Protein AF-A0A6T6KGU0-F1 (afdb_monomer_lite)

Secondary structure (DSSP, 8-state):
-HHHHHHHHHHHIIIII--TT--HHHHHHHHHHHT----HHHHHHHHHTT--HHHHHHHHHHHHHHHHHHHHHHHHHHHHHHTT---HHHHHHHHHHHHHHHHHHHHHHHT-

Foldseek 3Di:
DLVVQLVVQLCCCVPPVVDPVRDSLVSSLVSLVVQQDDCVVVLVVCVVVVHDVVVSVVVVVVNVVRNLLSVQSNVLSVVCVVVVHDDPVSSVVSSCCSVVVVVVVVVVVVVD

pLDDT: mean 91.86, std 5.83, range [64.31, 97.31]

Organism: NCBI:txid101924

Sequence (112 aa):
LVVAQVFLVAVWQLYVIRSPEWTLFTALVFGSMLSATDPISVTATLKELGVGEKLNTLIEGESLLNDGSAVVFYEAFLDAALEGGSGAGSVIVRLLRLSLGGVAMGLAFALV

InterPro domains:
  IPR006153 Cation/H+ exchanger, transmembrane domain [PF00999] (13-111)
  IPR018422 Cation/H+ exchanger, CPA1 family [PTHR10110] (6-112)

Structure (mmCIF, N/CA/C/O backbone):
data_AF-A0A6T6KGU0-F1
#
_entry.id   AF-A0A6T6KGU0-F1
#
loop_
_atom_site.group_PDB
_atom_site.id
_atom_site.type_symbol
_atom_site.label_atom_id
_atom_site.label_alt_id
_atom_site.label_comp_id
_atom_site.label_asym_id
_ato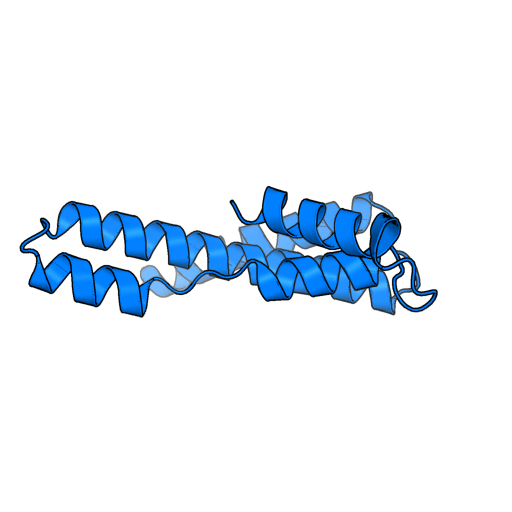m_site.label_entity_id
_atom_site.label_seq_id
_atom_site.pdbx_PDB_ins_code
_atom_site.Cartn_x
_atom_site.Cartn_y
_atom_site.Cartn_z
_atom_site.occupancy
_atom_site.B_iso_or_equiv
_atom_site.auth_seq_id
_atom_site.auth_comp_id
_atom_site.auth_asym_id
_atom_site.auth_atom_id
_atom_site.pdbx_PDB_model_num
ATOM 1 N N . LEU A 1 1 ? -2.136 7.830 2.816 1.00 87.50 1 LEU A N 1
ATOM 2 C CA . LEU A 1 1 ? -0.746 7.739 3.313 1.00 87.50 1 LEU A CA 1
ATOM 3 C C . LEU A 1 1 ? 0.025 6.632 2.592 1.00 87.50 1 LEU A C 1
ATOM 5 O O . LEU A 1 1 ? 1.041 6.926 1.971 1.00 87.50 1 LEU A O 1
ATOM 9 N N . VAL A 1 2 ? -0.524 5.412 2.594 1.00 94.62 2 VAL A N 1
ATOM 10 C CA . VAL A 1 2 ? 0.037 4.196 1.976 1.00 94.62 2 VAL A CA 1
ATOM 11 C C . VAL A 1 2 ? 0.633 4.425 0.593 1.00 94.62 2 VAL A C 1
ATOM 13 O O . VAL A 1 2 ? 1.830 4.254 0.425 1.00 94.62 2 VAL A O 1
ATOM 16 N N . VAL A 1 3 ? -0.162 4.895 -0.377 1.00 94.12 3 VAL A N 1
ATOM 17 C CA . VAL A 1 3 ? 0.292 5.107 -1.766 1.00 94.12 3 VAL A CA 1
ATOM 18 C C . VAL A 1 3 ? 1.595 5.906 -1.812 1.00 94.12 3 VAL A C 1
ATOM 20 O O . VAL A 1 3 ? 2.576 5.471 -2.405 1.00 94.12 3 VAL A O 1
ATOM 23 N N . ALA A 1 4 ? 1.623 7.054 -1.133 1.00 95.44 4 ALA A N 1
ATOM 24 C CA . ALA A 1 4 ? 2.803 7.905 -1.098 1.00 95.44 4 ALA A CA 1
ATOM 25 C C . ALA A 1 4 ? 4.000 7.184 -0.464 1.00 95.44 4 ALA A C 1
ATOM 27 O O . ALA A 1 4 ? 5.087 7.239 -1.026 1.00 95.44 4 ALA A O 1
ATOM 28 N N . GLN A 1 5 ? 3.812 6.473 0.653 1.00 94.75 5 GLN A N 1
ATOM 29 C CA . GLN A 1 5 ? 4.885 5.701 1.289 1.00 94.75 5 GLN A CA 1
ATOM 30 C C . GLN A 1 5 ? 5.433 4.606 0.373 1.00 94.75 5 GLN A C 1
ATOM 32 O O . GLN A 1 5 ? 6.649 4.518 0.223 1.00 94.75 5 GLN A O 1
ATOM 37 N N . VAL A 1 6 ? 4.568 3.836 -0.296 1.00 97.31 6 VAL A N 1
ATOM 38 C CA . VAL A 1 6 ? 4.994 2.789 -1.235 1.00 97.31 6 VAL A CA 1
ATOM 39 C C . VAL A 1 6 ? 5.901 3.368 -2.317 1.00 97.31 6 VAL A C 1
ATOM 41 O O . VAL A 1 6 ? 7.008 2.874 -2.533 1.00 97.31 6 VAL A O 1
ATOM 44 N N . PHE A 1 7 ? 5.466 4.451 -2.965 1.00 96.38 7 PHE A N 1
ATOM 45 C CA . PHE A 1 7 ? 6.248 5.080 -4.027 1.00 96.38 7 PHE A CA 1
ATOM 46 C C . PHE A 1 7 ? 7.512 5.768 -3.501 1.00 96.38 7 PHE A C 1
ATOM 48 O O . PHE A 1 7 ? 8.552 5.680 -4.147 1.00 96.38 7 PHE A O 1
ATOM 55 N N . LEU A 1 8 ? 7.466 6.417 -2.335 1.00 97.06 8 LEU A N 1
ATOM 56 C CA . LEU A 1 8 ? 8.637 7.070 -1.744 1.00 97.06 8 LEU A CA 1
ATOM 57 C C . LEU A 1 8 ? 9.712 6.059 -1.338 1.00 97.06 8 LEU A C 1
ATOM 59 O O . LEU A 1 8 ? 10.885 6.285 -1.630 1.00 97.06 8 LEU A O 1
ATOM 63 N N . VAL A 1 9 ? 9.330 4.938 -0.720 1.00 96.75 9 VAL A N 1
ATOM 64 C CA . VAL A 1 9 ? 10.262 3.855 -0.372 1.00 96.75 9 VAL A CA 1
ATOM 65 C C . VAL A 1 9 ? 10.857 3.243 -1.637 1.00 96.75 9 VAL A C 1
ATOM 67 O O . VAL A 1 9 ? 12.075 3.086 -1.713 1.00 96.75 9 VAL A O 1
ATOM 70 N N . ALA A 1 10 ? 10.036 2.987 -2.659 1.00 97.06 10 ALA A N 1
ATOM 71 C CA . ALA A 1 10 ? 10.522 2.451 -3.926 1.00 97.06 10 ALA A CA 1
ATOM 72 C C . ALA A 1 10 ? 11.511 3.406 -4.616 1.00 97.06 10 ALA A C 1
ATOM 74 O O . ALA A 1 10 ? 12.589 2.995 -5.043 1.00 97.06 10 ALA A O 1
ATOM 75 N N . VAL A 1 11 ? 11.197 4.704 -4.675 1.00 97.19 11 VAL A N 1
ATOM 76 C CA . VAL A 1 11 ? 12.106 5.735 -5.204 1.00 97.19 11 VAL A CA 1
ATOM 77 C C . VAL A 1 11 ? 13.400 5.771 -4.394 1.00 97.19 11 VAL A C 1
ATOM 79 O O . VAL A 1 11 ? 14.489 5.785 -4.966 1.00 97.19 11 VAL A O 1
ATOM 82 N N . TRP A 1 12 ? 13.315 5.736 -3.067 1.00 97.12 12 TRP A N 1
ATOM 83 C CA . TRP A 1 12 ? 14.498 5.720 -2.215 1.00 97.12 12 TRP A CA 1
ATOM 84 C C . TRP A 1 12 ? 15.389 4.496 -2.491 1.00 97.12 12 TRP A C 1
ATOM 86 O O . TRP A 1 12 ? 16.600 4.638 -2.658 1.00 97.12 12 TRP A O 1
ATOM 96 N N . GLN A 1 13 ? 14.817 3.307 -2.659 1.00 97.06 13 GLN A N 1
ATOM 97 C CA . GLN A 1 13 ? 15.578 2.100 -3.001 1.00 97.06 13 GLN A CA 1
ATOM 98 C C . GLN A 1 13 ? 16.259 2.198 -4.368 1.00 97.06 13 GLN A C 1
ATOM 100 O O . GLN A 1 13 ? 17.455 1.921 -4.489 1.00 97.06 13 GLN A O 1
ATOM 105 N N . LEU A 1 14 ? 15.516 2.635 -5.386 1.00 96.44 14 LEU A N 1
ATOM 106 C CA . LEU A 1 14 ? 15.996 2.698 -6.766 1.00 96.44 14 LEU A CA 1
ATOM 107 C C . LEU A 1 14 ? 17.074 3.771 -6.964 1.00 96.44 14 LEU A C 1
ATOM 109 O O . LEU A 1 14 ? 18.018 3.560 -7.725 1.00 96.44 14 LEU A O 1
ATOM 113 N N . TYR A 1 15 ? 16.957 4.915 -6.284 1.00 96.19 15 TYR A N 1
ATOM 114 C CA . TYR A 1 15 ? 17.830 6.069 -6.519 1.00 96.19 15 TYR A CA 1
ATOM 115 C C . TYR A 1 15 ? 18.886 6.303 -5.439 1.00 96.19 15 TYR A C 1
ATOM 117 O O . TYR A 1 15 ? 19.936 6.859 -5.767 1.00 96.19 15 TYR A O 1
ATOM 125 N N . VAL A 1 16 ? 18.643 5.884 -4.192 1.00 96.25 16 VAL A N 1
ATOM 126 C CA . VAL A 1 16 ? 19.570 6.088 -3.066 1.00 96.25 16 VAL A CA 1
ATOM 127 C C . VAL A 1 16 ? 20.348 4.816 -2.745 1.00 96.25 16 VAL A C 1
ATOM 129 O O . VAL A 1 16 ? 21.574 4.868 -2.753 1.00 96.25 16 VAL A O 1
ATOM 132 N N . ILE A 1 17 ? 19.681 3.674 -2.518 1.00 95.38 17 ILE A N 1
ATOM 133 C CA . ILE A 1 17 ? 20.395 2.402 -2.274 1.00 95.38 17 ILE A CA 1
ATOM 134 C C . ILE A 1 17 ? 21.106 1.928 -3.548 1.00 95.38 17 ILE A C 1
ATOM 136 O O . ILE A 1 17 ? 22.251 1.488 -3.484 1.00 95.38 17 ILE A O 1
ATOM 140 N N . ARG A 1 18 ? 20.434 2.017 -4.705 1.00 91.12 18 ARG A N 1
ATOM 141 C CA . ARG A 1 18 ? 20.975 1.658 -6.031 1.00 91.12 18 ARG A CA 1
ATOM 142 C C . ARG A 1 18 ? 21.578 0.243 -6.110 1.00 91.12 18 ARG A C 1
ATOM 144 O O . ARG A 1 18 ? 22.561 0.030 -6.818 1.00 91.12 18 ARG A O 1
ATOM 151 N N . SER A 1 19 ? 20.990 -0.726 -5.405 1.00 93.19 19 SER A N 1
ATOM 152 C CA . SER A 1 19 ? 21.367 -2.143 -5.538 1.00 93.19 19 SER A CA 1
ATOM 153 C C . SER A 1 19 ? 20.743 -2.749 -6.804 1.00 93.19 19 SER A C 1
ATOM 155 O O . SER A 1 19 ? 19.573 -2.469 -7.073 1.00 93.19 19 SER A O 1
ATOM 157 N N . PRO A 1 20 ? 21.461 -3.605 -7.557 1.00 89.06 20 PRO A N 1
ATOM 158 C CA . PRO A 1 20 ? 20.914 -4.295 -8.729 1.00 89.06 20 PRO A CA 1
ATOM 159 C C . PRO A 1 20 ? 19.761 -5.258 -8.400 1.00 89.06 20 PRO A C 1
ATOM 161 O O . PRO A 1 20 ? 19.028 -5.651 -9.301 1.00 89.06 20 PRO A O 1
ATOM 164 N N . GLU A 1 21 ? 19.575 -5.622 -7.130 1.00 88.38 21 GLU A N 1
ATOM 165 C CA . GLU A 1 21 ? 18.462 -6.473 -6.685 1.00 88.38 21 GLU A CA 1
ATOM 166 C C . GLU A 1 21 ? 17.113 -5.727 -6.635 1.00 88.38 21 GLU A C 1
ATOM 168 O O . GLU A 1 21 ? 16.041 -6.342 -6.671 1.00 88.38 21 GLU A O 1
ATOM 173 N N . TRP A 1 22 ? 17.141 -4.390 -6.593 1.00 93.12 22 TRP A N 1
ATOM 174 C CA . TRP A 1 22 ? 15.937 -3.562 -6.605 1.00 93.12 22 TRP A CA 1
ATOM 175 C C . TRP A 1 22 ? 15.486 -3.287 -8.040 1.00 93.12 22 TRP A C 1
ATOM 177 O O . TRP A 1 22 ? 15.897 -2.321 -8.681 1.00 93.12 22 TRP A O 1
ATOM 187 N N . THR A 1 23 ? 14.591 -4.135 -8.539 1.00 93.19 23 THR A N 1
ATOM 188 C CA . THR A 1 23 ? 13.750 -3.823 -9.700 1.00 93.19 23 THR A CA 1
ATOM 189 C C . THR A 1 23 ? 12.597 -2.909 -9.280 1.00 93.19 23 THR A C 1
ATOM 191 O O . THR A 1 23 ? 12.285 -2.800 -8.095 1.00 93.19 23 THR A O 1
ATOM 194 N N . LEU A 1 24 ? 11.913 -2.281 -10.242 1.00 93.19 24 LEU A N 1
ATOM 195 C CA . LEU A 1 24 ? 10.747 -1.442 -9.945 1.00 93.19 24 LEU A CA 1
ATOM 196 C C . LEU A 1 24 ? 9.694 -2.193 -9.114 1.00 93.19 24 LEU A C 1
ATOM 198 O O . LEU A 1 24 ? 9.242 -1.680 -8.095 1.00 93.19 24 LEU A O 1
ATOM 202 N N . PHE A 1 25 ? 9.320 -3.406 -9.524 1.00 93.94 25 PHE A N 1
ATOM 203 C CA . PHE A 1 25 ? 8.276 -4.157 -8.831 1.00 93.94 25 PHE A CA 1
ATOM 204 C C . PHE A 1 25 ? 8.750 -4.715 -7.489 1.00 93.94 25 PHE A C 1
ATOM 206 O O . PHE A 1 25 ? 8.000 -4.620 -6.526 1.00 93.94 25 PHE A O 1
ATOM 213 N N . THR A 1 26 ? 9.995 -5.191 -7.359 1.00 94.38 26 THR A N 1
ATOM 214 C CA . THR A 1 26 ? 10.509 -5.633 -6.046 1.00 94.38 26 THR A CA 1
ATOM 215 C C . THR A 1 26 ? 10.627 -4.474 -5.052 1.00 94.38 26 THR A C 1
ATOM 217 O O . THR A 1 26 ? 10.343 -4.648 -3.867 1.00 94.38 26 THR A O 1
ATOM 220 N N . ALA A 1 27 ? 10.948 -3.271 -5.534 1.00 96.31 27 ALA A N 1
ATOM 221 C CA . ALA A 1 27 ? 10.949 -2.053 -4.731 1.00 96.31 27 ALA A CA 1
ATOM 222 C C . ALA A 1 27 ? 9.528 -1.644 -4.287 1.00 96.31 27 ALA A C 1
ATOM 224 O O . ALA A 1 27 ? 9.292 -1.345 -3.117 1.00 96.31 27 ALA A O 1
ATOM 225 N N . LEU A 1 28 ? 8.547 -1.699 -5.195 1.00 96.25 28 LEU A N 1
ATOM 226 C CA . LEU A 1 28 ? 7.137 -1.430 -4.879 1.00 96.25 28 LEU A CA 1
ATOM 227 C C . LEU A 1 28 ? 6.543 -2.466 -3.910 1.00 96.25 28 LEU A C 1
ATOM 229 O O . LEU A 1 28 ? 5.812 -2.091 -2.994 1.00 96.25 28 LEU A O 1
ATOM 233 N N . VAL A 1 29 ? 6.896 -3.748 -4.057 1.00 96.12 29 VAL A N 1
ATOM 234 C CA . VAL A 1 29 ? 6.533 -4.816 -3.110 1.00 96.12 29 VAL A CA 1
ATOM 235 C C . VAL A 1 29 ? 7.058 -4.485 -1.718 1.00 96.12 29 VAL A C 1
ATOM 237 O O . VAL A 1 29 ? 6.292 -4.467 -0.755 1.00 96.12 29 VAL A O 1
ATOM 240 N N . PHE A 1 30 ? 8.338 -4.146 -1.590 1.00 96.44 30 PHE A N 1
ATOM 241 C CA . PHE A 1 30 ? 8.898 -3.791 -0.290 1.00 96.44 30 PHE A CA 1
ATOM 242 C C . PHE A 1 30 ? 8.258 -2.523 0.294 1.00 96.44 30 PHE A C 1
ATOM 244 O O . PHE A 1 30 ? 7.930 -2.481 1.478 1.00 96.44 30 PHE A O 1
ATOM 251 N N . GLY A 1 31 ? 8.022 -1.504 -0.537 1.00 96.69 31 GLY A N 1
ATOM 252 C CA . GLY A 1 31 ? 7.309 -0.295 -0.129 1.00 96.69 31 GLY A CA 1
ATOM 253 C C . GLY A 1 31 ? 5.912 -0.595 0.417 1.00 96.69 31 GLY A C 1
ATOM 254 O O . GLY A 1 31 ? 5.526 -0.031 1.437 1.00 96.69 31 GLY A O 1
ATOM 255 N N . SER A 1 32 ? 5.176 -1.514 -0.215 1.00 96.94 32 SER A N 1
ATOM 256 C CA . SER A 1 32 ? 3.852 -1.943 0.253 1.00 96.94 32 SER A CA 1
ATOM 257 C C . SER A 1 32 ? 3.903 -2.654 1.605 1.00 96.94 32 SER A C 1
ATOM 259 O O . SER A 1 32 ? 3.123 -2.300 2.488 1.00 96.94 32 SER A O 1
ATOM 261 N N . MET A 1 33 ? 4.881 -3.541 1.828 1.00 94.94 33 MET A N 1
ATOM 262 C CA . MET A 1 33 ? 5.082 -4.206 3.123 1.00 94.94 33 MET A CA 1
ATOM 263 C C . MET A 1 33 ? 5.327 -3.208 4.264 1.00 94.94 33 MET A C 1
ATOM 265 O O . MET A 1 33 ? 4.823 -3.403 5.364 1.00 94.94 33 MET A O 1
ATOM 269 N N . LEU A 1 34 ? 6.079 -2.133 4.009 1.00 94.38 34 LEU A N 1
ATOM 270 C CA . LEU A 1 34 ? 6.388 -1.112 5.018 1.00 94.38 34 LEU A CA 1
ATOM 271 C C . LEU A 1 34 ? 5.281 -0.072 5.233 1.00 94.38 34 LEU A C 1
ATOM 273 O O . LEU A 1 34 ? 5.394 0.747 6.141 1.00 94.38 34 LEU A O 1
ATOM 277 N N . SER A 1 35 ? 4.260 -0.053 4.378 1.00 93.88 35 SER A N 1
ATOM 278 C CA . SER A 1 35 ? 3.239 0.999 4.389 1.00 93.88 35 SER A CA 1
ATOM 279 C C . SER A 1 35 ? 2.069 0.745 5.342 1.00 93.88 35 SER A C 1
ATOM 281 O O . SER A 1 35 ? 1.301 1.667 5.613 1.00 93.88 35 SER A O 1
ATOM 283 N N . ALA A 1 36 ? 1.927 -0.488 5.839 1.00 87.25 36 ALA A N 1
ATOM 284 C CA . ALA A 1 36 ? 0.975 -0.819 6.894 1.00 87.25 36 ALA A CA 1
ATOM 285 C C . ALA A 1 36 ? 1.367 -0.090 8.191 1.00 87.25 36 ALA A C 1
ATOM 287 O O . ALA A 1 36 ? 2.547 -0.032 8.551 1.00 87.25 36 ALA A O 1
ATOM 288 N N . THR A 1 37 ? 0.390 0.493 8.882 1.00 81.00 37 THR A N 1
ATOM 289 C CA . THR A 1 37 ? 0.624 1.337 10.063 1.00 81.00 37 THR A CA 1
ATOM 290 C C . 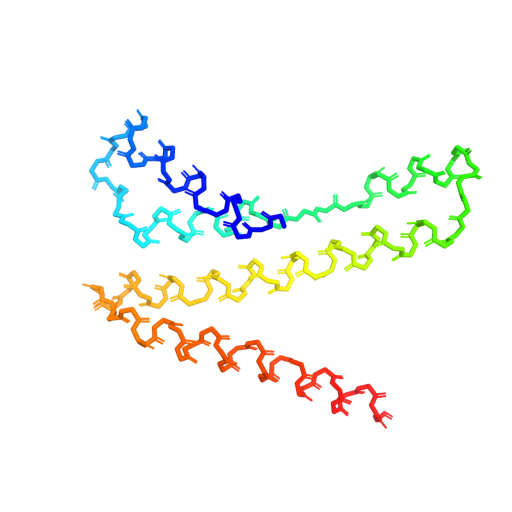THR A 1 37 ? -0.227 0.842 11.217 1.00 81.00 37 THR A C 1
ATOM 292 O O . THR A 1 37 ? -1.452 0.941 11.153 1.00 81.00 37 THR A O 1
ATOM 295 N N . ASP A 1 38 ? 0.423 0.377 12.284 1.00 81.44 38 ASP A N 1
ATOM 296 C CA . ASP A 1 38 ? -0.247 -0.110 13.490 1.00 81.44 38 ASP A CA 1
ATOM 297 C C . ASP A 1 38 ? -0.451 1.032 14.520 1.00 81.44 38 ASP A C 1
ATOM 299 O O . ASP A 1 38 ? 0.526 1.624 14.996 1.00 81.44 38 ASP A O 1
ATOM 303 N N . PRO A 1 39 ? -1.701 1.372 14.888 1.00 81.62 39 PRO A N 1
ATOM 304 C CA . PRO A 1 39 ? -2.035 2.451 15.796 1.00 81.62 39 PRO A CA 1
ATOM 305 C C . PRO A 1 39 ? -2.199 1.951 17.233 1.00 81.62 39 PRO A C 1
ATOM 307 O O . PRO A 1 39 ? -2.535 2.758 18.099 1.00 81.62 39 PRO A O 1
ATOM 310 N N . ILE A 1 40 ? -2.023 0.656 17.528 1.00 82.50 40 ILE A N 1
ATOM 311 C CA . ILE A 1 40 ? -2.332 0.070 18.843 1.00 82.50 40 ILE A CA 1
ATOM 312 C C . ILE A 1 40 ? -1.580 0.807 19.959 1.00 82.50 40 ILE A C 1
ATOM 314 O O . ILE A 1 40 ? -2.165 1.169 20.980 1.00 82.50 40 ILE A O 1
ATOM 318 N N . SER A 1 41 ? -0.300 1.123 19.753 1.00 83.44 41 SER A N 1
ATOM 319 C CA . SER A 1 41 ? 0.487 1.874 20.741 1.00 83.44 41 SER A CA 1
ATOM 320 C C . SER A 1 41 ? 0.011 3.324 20.905 1.00 83.44 41 SER A C 1
ATOM 322 O O . SER A 1 41 ? 0.020 3.872 22.010 1.00 83.44 41 SER A O 1
ATOM 324 N N . VAL A 1 42 ? -0.435 3.952 19.816 1.00 85.88 42 VAL A N 1
ATOM 325 C CA . VAL A 1 42 ? -0.903 5.346 19.815 1.00 85.88 42 VAL A CA 1
ATOM 326 C C . VAL A 1 42 ? -2.273 5.450 20.482 1.00 85.88 42 VAL A C 1
ATOM 328 O O . VAL A 1 42 ? -2.474 6.294 21.349 1.00 85.88 42 VAL A O 1
ATOM 331 N N . THR A 1 43 ? -3.201 4.563 20.134 1.00 86.25 43 THR A N 1
ATOM 332 C CA . THR A 1 43 ? -4.563 4.514 20.687 1.00 86.25 43 THR A CA 1
ATOM 333 C C . THR A 1 43 ? -4.563 4.228 22.188 1.00 86.25 43 THR A C 1
ATOM 335 O O . THR A 1 43 ? -5.293 4.888 22.928 1.00 86.25 43 THR A O 1
ATOM 338 N N . ALA A 1 44 ? -3.696 3.329 22.670 1.00 86.38 44 ALA A N 1
ATOM 339 C CA . ALA A 1 44 ? -3.506 3.087 24.103 1.00 86.38 44 ALA A CA 1
ATOM 340 C C . ALA A 1 44 ? -3.069 4.363 24.845 1.00 86.38 44 ALA A C 1
ATOM 342 O O . ALA A 1 44 ? -3.691 4.755 25.831 1.00 86.38 44 ALA A O 1
ATOM 343 N N . THR A 1 45 ? -2.073 5.068 24.304 1.00 89.56 45 THR A N 1
ATOM 344 C CA . THR A 1 45 ? -1.564 6.318 24.889 1.00 89.56 45 THR A CA 1
ATOM 345 C C . THR A 1 45 ? -2.620 7.430 24.870 1.00 89.56 45 THR A C 1
ATOM 347 O O . THR A 1 45 ? -2.795 8.156 25.845 1.00 89.56 45 THR A O 1
ATOM 350 N N . LEU A 1 46 ? -3.373 7.575 23.774 1.00 88.44 46 LEU A N 1
ATOM 351 C CA . LEU A 1 46 ? -4.426 8.590 23.667 1.00 88.44 46 LEU A CA 1
ATOM 352 C C . LEU A 1 46 ? -5.572 8.331 24.656 1.00 88.44 46 LEU A C 1
ATOM 354 O O . LEU A 1 46 ? -6.098 9.282 25.237 1.00 88.44 46 LEU A O 1
ATOM 358 N N . LYS A 1 47 ? -5.926 7.062 24.897 1.00 86.00 47 LYS A N 1
ATOM 359 C CA . LYS A 1 47 ? -6.900 6.685 25.933 1.00 86.00 47 LYS A CA 1
ATOM 360 C C . LYS A 1 47 ? -6.426 7.084 27.330 1.00 86.00 47 LYS A C 1
ATOM 362 O O . LYS A 1 47 ? -7.213 7.656 28.080 1.00 86.00 47 LYS A O 1
ATOM 367 N N . GLU A 1 48 ? -5.154 6.856 27.662 1.00 90.19 48 GLU A N 1
ATOM 368 C CA . GLU A 1 48 ? -4.568 7.291 28.943 1.00 90.19 48 GLU A CA 1
ATOM 369 C C . GLU A 1 48 ? -4.604 8.818 29.119 1.00 90.19 48 GLU A C 1
ATOM 371 O O . GLU A 1 48 ? -4.829 9.312 30.223 1.00 90.19 48 GLU A O 1
ATOM 376 N N . LEU A 1 49 ? -4.455 9.574 28.028 1.00 92.06 49 LEU A N 1
ATOM 377 C CA . LEU A 1 49 ? -4.533 11.039 28.013 1.00 92.06 49 LEU A CA 1
ATOM 378 C C . LEU A 1 49 ? -5.973 11.592 28.044 1.00 92.06 49 LEU A C 1
ATOM 380 O O . LEU A 1 49 ? -6.161 12.808 27.993 1.00 92.06 49 LEU A O 1
ATOM 384 N N . GLY A 1 50 ? -6.994 10.732 28.122 1.00 89.56 50 GLY A N 1
ATOM 385 C CA . GLY A 1 50 ? -8.400 11.143 28.182 1.00 89.56 50 GLY A CA 1
ATOM 386 C C . GLY A 1 50 ? -8.968 11.641 26.850 1.00 89.56 50 GLY A C 1
ATOM 387 O O . GLY A 1 50 ? -9.934 12.406 26.831 1.00 89.56 50 GLY A O 1
ATOM 388 N N . VAL A 1 51 ? -8.374 11.239 25.724 1.00 90.38 51 VAL A N 1
ATOM 389 C CA . VAL A 1 51 ? -8.873 11.579 24.388 1.00 90.38 51 VAL A CA 1
ATOM 390 C C . VAL A 1 51 ? -10.231 10.919 24.142 1.00 90.38 51 VAL A C 1
ATOM 392 O O . VAL A 1 51 ? -10.459 9.766 24.498 1.00 90.38 51 VAL A O 1
ATOM 395 N N . GLY A 1 52 ? -11.149 11.653 23.506 1.00 90.88 52 GLY A N 1
ATOM 396 C CA . GLY A 1 52 ? -12.503 11.165 23.247 1.00 90.88 52 GLY A CA 1
ATOM 397 C C . GLY A 1 52 ? -12.543 9.947 22.318 1.00 90.88 52 GLY A C 1
ATOM 398 O O . GLY A 1 52 ? -11.834 9.898 21.311 1.00 90.88 52 GLY A O 1
ATOM 399 N N . GLU A 1 53 ? -13.455 9.010 22.604 1.00 88.62 53 GLU A N 1
ATOM 400 C CA . GLU A 1 53 ? -13.625 7.753 21.853 1.00 88.62 53 GLU A CA 1
ATOM 401 C C . GLU A 1 53 ? -13.763 7.960 20.341 1.00 88.62 53 GLU A C 1
ATOM 403 O O . GLU A 1 53 ? -13.219 7.188 19.561 1.00 88.62 53 GLU A O 1
ATOM 408 N N . LYS A 1 54 ? -14.411 9.051 19.911 1.00 91.62 54 LYS A N 1
ATOM 409 C CA . LYS A 1 54 ? -14.569 9.380 18.486 1.00 91.62 54 LYS A CA 1
ATOM 410 C C . LYS A 1 54 ? -13.233 9.521 17.755 1.00 91.62 54 LYS A C 1
ATOM 412 O O . LYS A 1 54 ? -13.114 9.046 16.631 1.00 91.62 54 LYS A O 1
ATOM 417 N N . LEU A 1 55 ? -12.241 10.177 18.366 1.00 90.81 55 LEU A N 1
ATOM 418 C CA . LEU A 1 55 ? -10.921 10.324 17.747 1.00 90.81 55 LEU A CA 1
ATOM 419 C C . LEU A 1 55 ? -10.191 8.978 17.721 1.00 90.81 55 LEU A C 1
ATOM 421 O O . LEU A 1 55 ? -9.545 8.657 16.730 1.00 90.81 55 LEU A O 1
ATOM 425 N N . ASN A 1 56 ? -10.359 8.170 18.768 1.00 89.19 56 ASN A N 1
ATOM 426 C CA . ASN A 1 56 ? -9.791 6.831 18.821 1.00 89.19 56 ASN A CA 1
ATOM 427 C C . ASN A 1 56 ? -10.341 5.931 17.698 1.00 89.19 56 ASN A C 1
ATOM 429 O O . ASN A 1 56 ? -9.562 5.340 16.958 1.00 89.19 56 ASN A O 1
ATOM 433 N N . THR A 1 57 ? -11.662 5.907 17.498 1.00 91.38 57 THR A N 1
ATOM 434 C CA . THR A 1 57 ? -12.300 5.154 16.404 1.00 91.38 57 THR A CA 1
ATOM 435 C C . THR A 1 57 ? -11.863 5.645 15.022 1.00 91.38 57 THR A C 1
ATOM 437 O O . THR A 1 57 ? -11.694 4.840 14.112 1.00 91.38 57 THR A O 1
ATOM 440 N N . LEU A 1 58 ? -11.658 6.955 14.841 1.00 92.62 58 LEU A N 1
ATOM 441 C CA . LEU A 1 58 ? -11.159 7.498 13.573 1.00 92.62 58 LEU A CA 1
ATOM 442 C C . LEU A 1 58 ? -9.731 7.031 13.266 1.00 92.62 58 LEU A C 1
ATOM 444 O O . LEU A 1 58 ? -9.449 6.681 12.124 1.00 92.62 58 LEU A O 1
ATOM 448 N N . ILE A 1 59 ? -8.850 7.009 14.269 1.00 91.88 59 ILE A N 1
ATOM 449 C CA . ILE A 1 59 ? -7.465 6.540 14.119 1.00 91.88 59 ILE A CA 1
ATOM 450 C C . ILE A 1 59 ? -7.432 5.035 13.827 1.00 91.88 59 ILE A C 1
ATOM 452 O O . ILE A 1 59 ? -6.728 4.605 12.917 1.00 91.88 59 ILE A O 1
ATOM 456 N N . GLU A 1 60 ? -8.226 4.240 14.549 1.00 90.12 60 GLU A N 1
ATOM 457 C CA . GLU A 1 60 ? -8.373 2.803 14.277 1.00 90.12 60 GLU A CA 1
ATOM 458 C C . GLU A 1 60 ? -8.882 2.563 12.846 1.00 90.12 60 GLU A C 1
ATOM 460 O O . GLU A 1 60 ? -8.339 1.731 12.124 1.00 90.12 60 GLU A O 1
ATOM 465 N N . GLY A 1 61 ? -9.874 3.338 12.394 1.00 92.19 61 GLY A N 1
ATOM 466 C CA . GLY A 1 61 ? -10.395 3.252 11.029 1.00 92.19 61 GLY A CA 1
ATOM 467 C C . GLY A 1 61 ? -9.378 3.635 9.947 1.00 92.19 61 GLY A C 1
ATOM 468 O O . GLY A 1 61 ? -9.332 2.991 8.900 1.00 92.19 61 GLY A O 1
ATOM 469 N N . GLU A 1 62 ? -8.553 4.659 10.181 1.00 91.75 62 GLU A N 1
ATOM 470 C CA . GLU A 1 62 ? -7.500 5.078 9.244 1.00 91.75 62 GLU A CA 1
ATOM 471 C C . GLU A 1 62 ? -6.412 4.012 9.094 1.00 91.75 62 GLU A C 1
ATOM 473 O O . GLU A 1 62 ? -6.039 3.678 7.967 1.00 91.75 62 GLU A O 1
ATOM 478 N N . SER A 1 63 ? -5.983 3.406 10.201 1.00 92.19 63 SER A N 1
ATOM 479 C CA . SER A 1 63 ? -5.058 2.273 10.169 1.00 92.19 63 SER A CA 1
ATOM 480 C C . SER A 1 63 ? -5.645 1.059 9.452 1.00 92.19 63 SER A C 1
ATOM 482 O O . SER A 1 63 ? -4.985 0.517 8.570 1.00 92.19 63 SER A O 1
ATOM 484 N N . LEU A 1 64 ? -6.887 0.661 9.756 1.00 91.75 64 LEU A N 1
ATOM 485 C CA . LEU A 1 64 ? -7.517 -0.487 9.095 1.00 91.75 64 LEU A CA 1
ATOM 486 C C . LEU A 1 64 ? -7.587 -0.294 7.572 1.00 91.75 64 LEU A C 1
ATOM 488 O O . LEU A 1 64 ? -7.338 -1.230 6.808 1.00 91.75 64 LEU A O 1
ATOM 492 N N . LEU A 1 65 ? -7.891 0.927 7.117 1.00 91.88 65 LEU A N 1
ATOM 493 C CA . LEU A 1 65 ? -7.850 1.271 5.695 1.00 91.88 65 LEU A CA 1
ATOM 494 C C . LEU A 1 65 ? -6.427 1.228 5.126 1.00 91.88 65 LEU A C 1
ATOM 496 O O . LEU A 1 65 ? -6.251 0.787 3.984 1.00 91.88 65 LEU A O 1
ATOM 500 N N . ASN A 1 66 ? -5.421 1.669 5.885 1.00 94.00 66 ASN A N 1
ATOM 501 C CA . ASN A 1 66 ? -4.024 1.593 5.470 1.00 94.00 66 ASN A CA 1
ATOM 502 C C . ASN A 1 66 ? -3.558 0.135 5.330 1.00 94.00 66 ASN A C 1
ATOM 504 O O . ASN A 1 66 ? -3.031 -0.220 4.278 1.00 94.00 66 ASN A O 1
ATOM 508 N N . ASP A 1 67 ? -3.821 -0.722 6.315 1.00 93.44 67 ASP A N 1
ATOM 509 C CA . ASP A 1 67 ? -3.426 -2.135 6.303 1.00 93.44 67 ASP A CA 1
ATOM 510 C C . ASP A 1 67 ? -4.082 -2.893 5.144 1.00 93.44 67 AS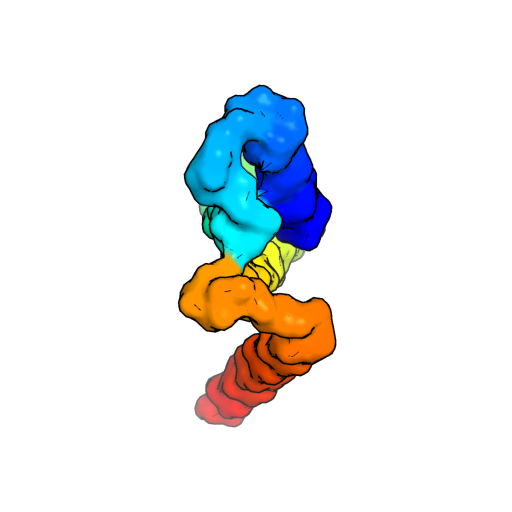P A C 1
ATOM 512 O O . ASP A 1 67 ? -3.407 -3.587 4.377 1.00 93.44 67 ASP A O 1
ATOM 516 N N . GLY A 1 68 ? -5.388 -2.691 4.943 1.00 93.69 68 GLY A N 1
ATOM 517 C CA . GLY A 1 68 ? -6.103 -3.272 3.807 1.00 93.69 68 GLY A CA 1
ATOM 518 C C . GLY A 1 68 ? -5.526 -2.819 2.463 1.00 93.69 68 GLY A C 1
ATOM 519 O O . GLY A 1 68 ? -5.303 -3.633 1.567 1.00 93.69 68 GLY A O 1
ATOM 520 N N . SER A 1 69 ? -5.220 -1.526 2.324 1.00 95.00 69 SER A N 1
ATOM 521 C CA . SER A 1 69 ? -4.617 -0.983 1.101 1.00 95.00 69 SER A CA 1
ATOM 522 C C . SER A 1 69 ? -3.204 -1.523 0.863 1.00 95.00 69 SER A C 1
ATOM 524 O O . SER A 1 69 ? -2.855 -1.839 -0.274 1.00 95.00 69 SER A O 1
ATOM 526 N N . ALA A 1 70 ? -2.394 -1.645 1.917 1.00 96.06 70 ALA A N 1
ATOM 527 C CA . ALA A 1 70 ? -1.026 -2.149 1.854 1.00 96.06 70 ALA A CA 1
ATOM 528 C C . ALA A 1 70 ? -0.985 -3.586 1.316 1.00 96.06 70 ALA A C 1
ATOM 530 O O . ALA A 1 70 ? -0.218 -3.867 0.395 1.00 96.06 70 ALA A O 1
ATOM 531 N N . VAL A 1 71 ? -1.870 -4.463 1.804 1.00 95.62 71 VAL A N 1
ATOM 532 C CA . VAL A 1 71 ? -1.999 -5.847 1.311 1.00 95.62 71 VAL A CA 1
ATOM 533 C C . VAL A 1 71 ? -2.436 -5.889 -0.155 1.00 95.62 71 VAL A C 1
ATOM 535 O O . VAL A 1 71 ? -1.889 -6.659 -0.941 1.00 95.62 71 VAL A O 1
ATOM 538 N N . VAL A 1 72 ? -3.380 -5.036 -0.564 1.00 96.31 72 VAL A N 1
ATOM 539 C CA . VAL A 1 72 ? -3.818 -4.964 -1.969 1.00 96.31 72 VAL A CA 1
ATOM 540 C C . VAL A 1 72 ? -2.669 -4.555 -2.899 1.00 96.31 72 VAL A C 1
ATOM 542 O O . VAL A 1 72 ? -2.497 -5.153 -3.964 1.00 96.31 72 VAL A O 1
ATOM 545 N N . PHE A 1 73 ? -1.870 -3.560 -2.505 1.00 96.62 73 PHE A N 1
ATOM 546 C CA . PHE A 1 73 ? -0.676 -3.167 -3.257 1.00 96.62 73 PHE A CA 1
ATOM 547 C C . PHE A 1 73 ? 0.376 -4.273 -3.278 1.00 96.62 73 PHE A C 1
ATOM 549 O O . PHE A 1 73 ? 0.934 -4.548 -4.339 1.00 96.62 73 PHE A O 1
ATOM 556 N N . TYR A 1 74 ? 0.610 -4.921 -2.139 1.00 96.62 74 TYR A N 1
ATOM 557 C CA . TYR A 1 74 ? 1.555 -6.022 -2.010 1.00 96.62 74 TYR A CA 1
ATOM 558 C C . TYR A 1 74 ? 1.258 -7.144 -2.999 1.00 96.62 74 TYR A C 1
ATOM 560 O O . TYR A 1 74 ? 2.112 -7.474 -3.817 1.00 96.62 74 TYR A O 1
ATOM 568 N N . GLU A 1 75 ? 0.029 -7.653 -2.996 1.00 95.69 75 GLU A N 1
ATOM 569 C CA . GLU A 1 75 ? -0.411 -8.719 -3.897 1.00 95.69 75 GLU A CA 1
ATOM 570 C C . GLU A 1 75 ? -0.294 -8.310 -5.373 1.00 95.69 75 GLU A C 1
ATOM 572 O O . GLU A 1 75 ? 0.212 -9.063 -6.203 1.00 95.69 75 GLU A O 1
ATOM 577 N N . ALA A 1 76 ? -0.718 -7.090 -5.720 1.00 95.12 76 ALA A N 1
ATOM 578 C CA . ALA A 1 76 ? -0.675 -6.621 -7.104 1.00 95.12 76 ALA A CA 1
ATOM 579 C C . ALA A 1 76 ? 0.757 -6.435 -7.633 1.00 95.12 76 ALA A C 1
ATOM 581 O O . ALA A 1 76 ? 1.025 -6.730 -8.800 1.00 95.12 76 ALA A O 1
ATOM 582 N N . PHE A 1 77 ? 1.677 -5.935 -6.805 1.00 95.44 77 PHE A N 1
ATOM 583 C CA . PHE A 1 77 ? 3.072 -5.748 -7.201 1.00 95.44 77 PHE A CA 1
ATOM 584 C C . PHE A 1 77 ? 3.886 -7.037 -7.119 1.00 95.44 77 PHE A C 1
ATOM 586 O O . PHE A 1 77 ? 4.820 -7.194 -7.905 1.00 95.44 77 PHE A O 1
ATOM 593 N N . LEU A 1 78 ? 3.535 -7.959 -6.218 1.00 94.94 78 LEU A N 1
ATOM 594 C CA . LEU A 1 78 ? 4.181 -9.263 -6.113 1.00 94.94 78 LEU A CA 1
ATOM 595 C C . LEU A 1 78 ? 3.922 -10.085 -7.371 1.00 94.94 78 LEU A C 1
ATOM 597 O O . LEU A 1 78 ? 4.876 -10.562 -7.981 1.00 94.94 78 LEU A O 1
ATOM 601 N N . ASP A 1 79 ? 2.666 -10.163 -7.810 1.00 92.50 79 ASP A N 1
ATOM 602 C CA . ASP A 1 79 ? 2.315 -10.803 -9.078 1.00 92.50 79 ASP A CA 1
ATOM 603 C C . ASP A 1 79 ? 3.107 -10.187 -10.240 1.00 92.50 79 ASP A C 1
ATOM 605 O O . ASP A 1 79 ? 3.704 -10.903 -11.044 1.00 92.50 79 ASP A O 1
ATOM 609 N N . ALA A 1 80 ? 3.210 -8.854 -10.276 1.00 92.88 80 ALA A N 1
ATOM 610 C CA . ALA A 1 80 ? 3.963 -8.161 -11.315 1.00 92.88 80 ALA A CA 1
ATOM 611 C C . ALA A 1 80 ? 5.475 -8.423 -11.283 1.00 92.88 80 ALA A C 1
ATOM 613 O O . ALA A 1 80 ? 6.118 -8.452 -12.337 1.00 92.88 80 ALA A O 1
ATOM 614 N N . ALA A 1 81 ? 6.045 -8.628 -10.094 1.00 92.31 81 ALA A N 1
ATOM 615 C CA . ALA A 1 81 ? 7.440 -9.013 -9.926 1.00 92.31 81 ALA A CA 1
ATOM 616 C C . ALA A 1 81 ? 7.692 -10.461 -10.379 1.00 92.31 81 ALA A C 1
ATOM 618 O O . ALA A 1 81 ? 8.706 -10.727 -11.025 1.00 92.31 81 ALA A O 1
ATOM 619 N N . LEU A 1 82 ? 6.776 -11.384 -10.068 1.00 90.94 82 LEU A N 1
ATOM 620 C CA . LEU A 1 82 ? 6.904 -12.811 -10.381 1.00 90.94 82 LEU A CA 1
ATOM 621 C C . LEU A 1 82 ? 6.686 -13.120 -11.867 1.00 90.94 82 LEU A C 1
ATOM 623 O O . LEU A 1 82 ? 7.376 -13.973 -12.420 1.00 90.94 82 LEU A O 1
ATOM 627 N N . GLU A 1 83 ? 5.778 -12.408 -12.535 1.00 85.62 83 GLU A N 1
ATOM 628 C CA . GLU A 1 83 ? 5.506 -12.577 -13.971 1.00 85.62 83 GLU A CA 1
ATOM 629 C C . GLU A 1 83 ? 6.592 -11.963 -14.881 1.00 85.62 83 GLU A C 1
ATOM 631 O O . GLU A 1 83 ? 6.493 -12.042 -16.105 1.00 85.62 83 GLU A O 1
ATOM 636 N N . GLY A 1 84 ? 7.650 -11.366 -14.315 1.00 68.88 84 GLY A N 1
ATOM 637 C CA . GLY A 1 84 ? 8.741 -10.753 -15.083 1.00 68.88 84 GLY A CA 1
ATOM 638 C C . GLY A 1 84 ? 8.390 -9.385 -15.678 1.00 68.88 84 GLY A C 1
ATOM 639 O O . GLY A 1 84 ? 9.031 -8.945 -16.632 1.00 68.88 84 GLY A O 1
ATOM 640 N N . GLY A 1 85 ? 7.394 -8.704 -15.106 1.00 64.31 85 GLY A N 1
ATOM 641 C CA . GLY A 1 85 ? 6.906 -7.404 -15.548 1.00 64.31 85 GLY A CA 1
ATOM 642 C C . GLY A 1 85 ? 5.544 -7.504 -16.221 1.00 64.31 85 GLY A C 1
ATOM 643 O O . GLY A 1 85 ? 5.438 -7.628 -17.440 1.00 64.31 85 GLY A O 1
ATOM 644 N N . SER A 1 86 ? 4.482 -7.382 -15.431 1.00 66.56 86 SER A N 1
ATOM 645 C CA . SER A 1 86 ? 3.134 -7.249 -15.976 1.00 66.56 86 SER A CA 1
ATOM 646 C C . SER A 1 86 ? 2.896 -5.813 -16.462 1.00 66.56 86 SER A C 1
ATOM 648 O O . SER A 1 86 ? 3.373 -4.839 -15.873 1.00 66.56 86 SER A O 1
ATOM 650 N N . GLY A 1 87 ? 2.157 -5.654 -17.563 1.00 80.00 87 GLY A N 1
ATOM 651 C CA . GLY A 1 87 ? 1.805 -4.326 -18.068 1.00 80.00 87 GLY A CA 1
ATOM 652 C C . GLY A 1 87 ? 1.010 -3.523 -17.032 1.00 80.00 87 GLY A C 1
ATOM 653 O O . GLY A 1 87 ? 0.199 -4.079 -16.298 1.00 80.00 87 GLY A O 1
ATOM 654 N N . ALA A 1 88 ? 1.170 -2.196 -17.003 1.00 84.00 88 ALA A N 1
ATOM 655 C CA . ALA A 1 88 ? 0.464 -1.335 -16.042 1.00 84.00 88 ALA A CA 1
ATOM 656 C C . ALA A 1 88 ? -1.063 -1.575 -16.012 1.00 84.00 88 ALA A C 1
ATOM 658 O O . ALA A 1 88 ? -1.692 -1.479 -14.961 1.00 84.00 88 ALA A O 1
ATOM 659 N N . GLY A 1 89 ? -1.656 -1.956 -17.151 1.00 89.38 89 GLY A N 1
ATOM 660 C CA . GLY A 1 89 ? -3.069 -2.324 -17.240 1.00 89.38 89 GLY A CA 1
ATOM 661 C C . GLY A 1 89 ? -3.457 -3.549 -16.404 1.00 89.38 89 GLY A C 1
ATOM 662 O O . GLY A 1 89 ? -4.500 -3.519 -15.756 1.00 89.38 89 GLY A O 1
ATOM 663 N N . SER A 1 90 ? -2.641 -4.608 -16.362 1.00 89.38 90 SER A N 1
ATOM 664 C CA . SER A 1 90 ? -2.964 -5.795 -15.557 1.00 89.38 90 SER A CA 1
ATOM 665 C C . SER A 1 90 ? -2.835 -5.513 -14.062 1.00 89.38 90 SER A C 1
ATOM 667 O O . SER A 1 90 ? -3.685 -5.962 -13.296 1.00 89.38 90 SER A O 1
ATOM 669 N N . VAL A 1 91 ? -1.859 -4.693 -13.659 1.00 91.44 91 VAL A N 1
ATOM 670 C CA . VAL A 1 91 ? -1.714 -4.219 -12.273 1.00 91.44 91 VAL A CA 1
ATOM 671 C C . VAL A 1 91 ? -2.953 -3.433 -11.847 1.00 91.44 91 VAL A C 1
ATOM 673 O O . VAL A 1 91 ? -3.533 -3.722 -10.805 1.00 91.44 91 VAL A O 1
ATOM 676 N N . ILE A 1 92 ? -3.425 -2.496 -12.677 1.00 92.25 92 ILE A N 1
ATOM 677 C CA . ILE A 1 92 ? -4.650 -1.728 -12.401 1.00 92.25 92 ILE A CA 1
ATOM 678 C C . ILE A 1 92 ? -5.862 -2.658 -12.273 1.00 92.25 92 ILE A C 1
ATOM 680 O O . ILE A 1 92 ? -6.636 -2.536 -11.324 1.00 92.25 92 ILE A O 1
ATOM 684 N N . VAL A 1 93 ? -6.026 -3.612 -13.193 1.00 93.69 93 VAL A N 1
ATOM 685 C CA . VAL A 1 93 ? -7.125 -4.588 -13.132 1.00 93.69 93 VAL A CA 1
ATOM 686 C C . VAL A 1 93 ? -7.041 -5.432 -11.859 1.00 93.69 93 VAL A C 1
ATOM 688 O O . VAL A 1 93 ? -8.072 -5.678 -11.230 1.00 93.69 93 VAL A O 1
ATOM 691 N N . ARG A 1 94 ? -5.842 -5.859 -11.446 1.00 93.44 94 ARG A N 1
ATOM 692 C CA . ARG A 1 94 ? -5.643 -6.634 -10.217 1.00 93.44 94 ARG A CA 1
ATOM 693 C C . ARG A 1 94 ? -5.968 -5.812 -8.973 1.00 93.44 94 ARG A C 1
ATOM 695 O O . ARG A 1 94 ? -6.716 -6.304 -8.135 1.00 93.44 94 ARG A O 1
ATOM 702 N N . LEU A 1 95 ? -5.503 -4.564 -8.898 1.00 94.38 95 LEU A N 1
ATOM 703 C CA . LEU A 1 95 ? -5.842 -3.635 -7.815 1.00 94.38 95 LEU A CA 1
ATOM 704 C C . LEU A 1 95 ? -7.359 -3.457 -7.693 1.00 94.38 95 LEU A C 1
ATOM 706 O O . LEU A 1 95 ? -7.908 -3.596 -6.605 1.00 94.38 95 LEU A O 1
ATOM 710 N N . LEU A 1 96 ? -8.060 -3.225 -8.807 1.00 95.56 96 LEU A N 1
ATOM 711 C CA . LEU A 1 96 ? -9.519 -3.087 -8.798 1.00 95.56 96 LEU A CA 1
ATOM 712 C C . LEU A 1 96 ? -10.219 -4.370 -8.341 1.00 95.56 96 LEU A C 1
ATOM 714 O O . LEU A 1 96 ? -11.147 -4.299 -7.540 1.00 95.56 96 LEU A O 1
ATOM 718 N N . ARG A 1 97 ? -9.780 -5.540 -8.819 1.00 96.19 97 ARG A N 1
ATOM 719 C CA . ARG A 1 97 ? -10.358 -6.833 -8.416 1.00 96.19 97 ARG A CA 1
ATOM 720 C C . ARG A 1 97 ? -10.181 -7.100 -6.926 1.00 96.19 97 ARG A C 1
ATOM 722 O O . ARG A 1 97 ? -11.145 -7.502 -6.285 1.00 96.19 97 ARG A O 1
ATOM 729 N N . LEU A 1 98 ? -8.986 -6.868 -6.386 1.00 96.06 98 LEU A N 1
ATOM 730 C CA . LEU A 1 98 ? -8.698 -7.077 -4.967 1.00 96.06 98 LEU A CA 1
ATOM 731 C C . LEU A 1 98 ? -9.470 -6.084 -4.091 1.00 96.06 98 LEU A C 1
ATOM 733 O O . LEU A 1 98 ? -10.143 -6.507 -3.155 1.00 96.06 98 LEU A O 1
ATOM 737 N N . SER A 1 99 ? -9.461 -4.792 -4.434 1.00 95.25 99 SER A N 1
ATOM 738 C CA . SER A 1 99 ? -10.183 -3.764 -3.674 1.00 95.25 99 SER A CA 1
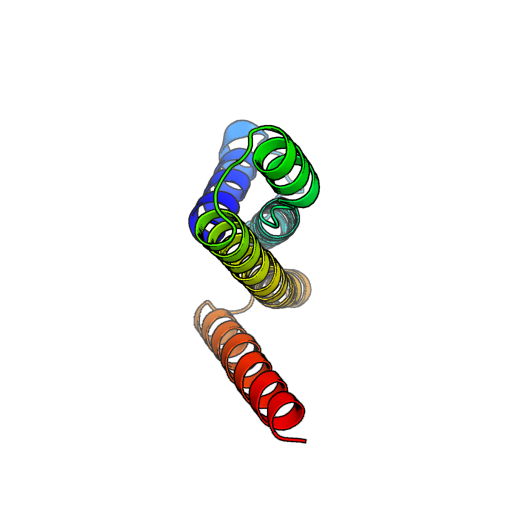ATOM 739 C C . SER A 1 99 ? -11.696 -3.982 -3.693 1.00 95.25 99 SER A C 1
ATOM 741 O O . SER A 1 99 ? -12.330 -4.031 -2.642 1.00 95.25 99 SER A O 1
ATOM 743 N N . LEU A 1 100 ? -12.295 -4.138 -4.878 1.00 96.56 100 LEU A N 1
ATOM 744 C C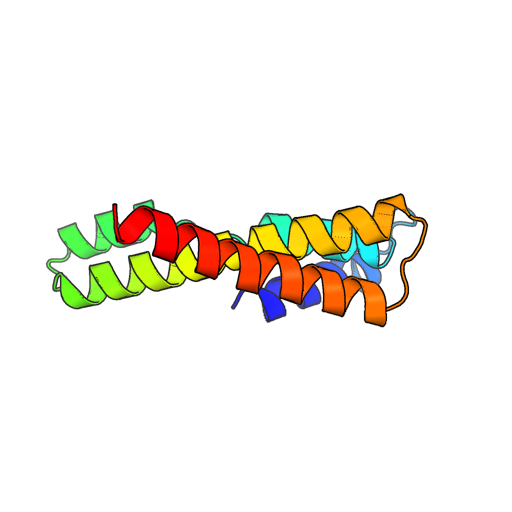A . LEU A 1 100 ? -13.746 -4.308 -5.003 1.00 96.56 100 LEU A CA 1
ATOM 745 C C . LEU A 1 100 ? -14.204 -5.667 -4.470 1.00 96.56 100 LEU A C 1
ATOM 747 O O . LEU A 1 100 ? -15.242 -5.745 -3.819 1.00 96.56 100 LEU A O 1
ATOM 751 N N . GLY A 1 101 ? -13.428 -6.727 -4.714 1.00 96.19 101 GLY A N 1
ATOM 752 C CA . GLY A 1 101 ? -13.704 -8.063 -4.194 1.00 96.19 101 GLY A CA 1
ATOM 753 C C . GLY A 1 101 ? -13.634 -8.116 -2.670 1.00 96.19 101 GLY A C 1
ATOM 754 O O . GLY A 1 101 ? -14.532 -8.672 -2.044 1.00 96.19 101 GLY A O 1
ATOM 755 N N . GLY A 1 102 ? -12.627 -7.477 -2.068 1.00 94.38 102 GLY A N 1
ATOM 756 C CA . GLY A 1 102 ? -12.497 -7.361 -0.616 1.00 94.38 102 GLY A CA 1
ATOM 757 C C . GLY A 1 102 ? -13.674 -6.619 0.017 1.00 94.38 102 GLY A C 1
ATOM 758 O O . GLY A 1 102 ? -14.278 -7.126 0.960 1.00 94.38 102 GLY A O 1
ATOM 759 N N . VAL A 1 103 ? -14.066 -5.469 -0.545 1.00 94.44 103 VAL A N 1
ATOM 760 C CA . VAL A 1 103 ? -15.245 -4.714 -0.081 1.00 94.44 103 VAL A CA 1
ATOM 761 C C . VAL A 1 103 ? -16.525 -5.540 -0.222 1.00 94.44 103 VAL A C 1
ATOM 763 O O . VAL A 1 103 ? -17.308 -5.615 0.722 1.00 94.44 103 VAL A O 1
ATOM 766 N N . ALA A 1 104 ? -16.736 -6.190 -1.370 1.00 96.12 104 ALA A N 1
ATOM 767 C CA . ALA A 1 104 ? -17.919 -7.014 -1.609 1.00 96.12 104 ALA A CA 1
ATOM 768 C C . ALA A 1 104 ? -18.018 -8.181 -0.616 1.00 96.12 104 ALA A C 1
ATOM 770 O O . ALA A 1 104 ? -19.082 -8.405 -0.041 1.00 96.12 104 ALA A O 1
ATOM 771 N N . MET A 1 105 ? -16.910 -8.888 -0.376 1.00 95.25 105 MET A N 1
ATOM 772 C CA . MET A 1 105 ? -16.846 -9.970 0.609 1.00 95.25 105 MET A CA 1
ATOM 773 C C . MET A 1 105 ? -17.100 -9.449 2.025 1.00 95.25 105 MET A C 1
ATOM 775 O O . MET A 1 105 ? -17.922 -10.016 2.738 1.00 95.25 105 MET A O 1
ATOM 779 N N . GLY A 1 106 ? -16.463 -8.342 2.418 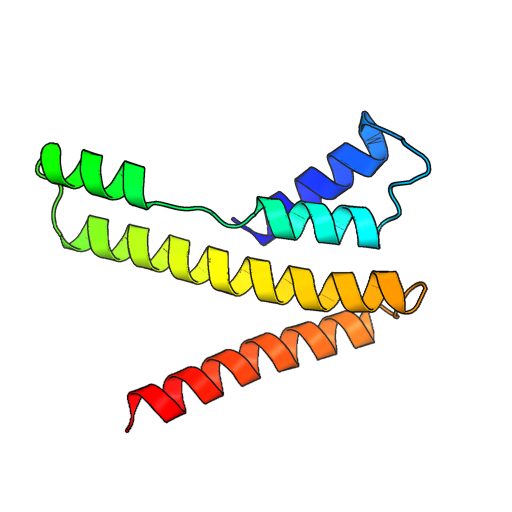1.00 93.56 106 GLY A N 1
ATOM 780 C CA . GLY A 1 106 ? -16.671 -7.728 3.731 1.00 93.56 106 GLY A CA 1
ATOM 781 C C . GLY A 1 106 ? -18.133 -7.355 3.980 1.00 93.56 106 GLY A C 1
ATOM 782 O O . GLY A 1 106 ? -18.675 -7.673 5.034 1.00 93.56 106 GLY A O 1
ATOM 783 N N . LEU A 1 107 ? -18.803 -6.758 2.989 1.00 95.81 107 LEU A N 1
ATOM 784 C CA . LEU A 1 107 ? -20.232 -6.446 3.072 1.00 95.81 107 LEU A CA 1
ATOM 785 C C . LEU A 1 107 ? -21.100 -7.706 3.139 1.00 95.81 107 LEU A C 1
ATOM 787 O O . LEU A 1 107 ? -22.044 -7.742 3.920 1.00 95.81 107 LEU A O 1
ATOM 791 N N . ALA A 1 108 ? -20.789 -8.738 2.352 1.00 96.44 108 ALA A N 1
ATOM 792 C CA . ALA A 1 108 ? -21.542 -9.989 2.370 1.00 96.44 108 ALA A CA 1
ATOM 793 C C . ALA A 1 108 ? -21.503 -10.656 3.753 1.00 96.44 108 ALA A C 1
ATOM 795 O O . ALA A 1 108 ? -22.544 -11.077 4.248 1.00 96.44 108 ALA A O 1
ATOM 796 N N . PHE A 1 109 ? -20.331 -10.702 4.394 1.00 95.81 109 PHE A N 1
ATOM 797 C CA . PHE A 1 109 ? -20.187 -11.245 5.747 1.00 95.81 109 PHE A CA 1
ATOM 798 C C . PHE A 1 109 ? -20.757 -10.329 6.833 1.00 95.81 109 PHE A C 1
ATOM 800 O O . PHE A 1 109 ? -21.228 -10.835 7.839 1.00 95.81 109 PHE A O 1
ATOM 807 N N . ALA A 1 110 ? -20.753 -9.007 6.644 1.00 94.31 110 ALA A N 1
ATOM 808 C CA . ALA A 1 110 ? -21.354 -8.076 7.602 1.00 94.31 110 ALA A CA 1
ATOM 809 C C . ALA A 1 110 ? -22.891 -8.168 7.666 1.00 94.31 110 ALA A C 1
ATOM 811 O O . ALA A 1 110 ? -23.491 -7.702 8.633 1.00 94.31 110 ALA A O 1
ATOM 812 N N . LEU A 1 111 ? -23.528 -8.713 6.625 1.00 92.12 111 LEU A N 1
ATOM 813 C CA . LEU A 1 111 ? -24.982 -8.872 6.539 1.00 92.12 111 LEU A CA 1
ATOM 814 C C . LEU A 1 111 ? -25.499 -10.199 7.120 1.00 92.12 111 LEU A C 1
ATOM 816 O O . LEU A 1 111 ? -26.714 -10.334 7.276 1.00 92.12 111 LEU A O 1
ATOM 820 N N . VAL A 1 112 ? -24.614 -11.164 7.390 1.00 87.06 112 VAL A N 1
ATOM 821 C CA . VAL A 1 112 ? -24.936 -12.494 7.942 1.00 87.06 112 VAL A CA 1
ATOM 822 C C . VAL A 1 112 ? -24.701 -12.499 9.445 1.00 87.06 112 VAL A C 1
ATOM 824 O O . VAL A 1 112 ? -25.598 -12.999 10.160 1.00 87.06 112 VAL A O 1
#

Radius of gyration: 16.9 Å; chains: 1; bounding box: 46×24×47 Å